Protein AF-A0A3N5K6T3-F1 (afdb_monomer_lite)

Sequence (151 aa):
MRISSRTRVLESIAVPVFCAHACTLGMRRTSTTRDGKANMAGKPKIEEKYERNGWPAIKRPDVKPPEGWSLELVVGVHRVRHQRLSPDGRHIAFIWDRDDLSDVYVMPAAGGWPQRISMDRSPAAFWDDEFPEWSPDCKHLAYTNEGHVYV

Foldseek 3Di:
DDDDDDDDDDDDDDDDDDDDDDDDDDDDDDDDDPPDDDPPPDDPPPQDPPDDPNDHDDDDPVDDDPQADAPVNLVVDPQWDQWDAQLVRQKIWIWHQDPQAGFIWMDTNRGHHIDTDDDPAGRDDPVRFDHWDADNVRPDIWGDGPRDIDD

Structure (mmCIF, N/CA/C/O backbone):
data_AF-A0A3N5K6T3-F1
#
_entry.id   AF-A0A3N5K6T3-F1
#
loop_
_atom_site.group_PDB
_atom_site.id
_atom_site.type_symbol
_atom_site.label_atom_id
_atom_site.label_alt_id
_atom_site.label_comp_id
_atom_site.label_asym_id
_atom_site.label_entity_id
_atom_site.label_seq_id
_atom_site.pdbx_PDB_ins_code
_atom_site.Cartn_x
_atom_site.Cartn_y
_atom_site.Cartn_z
_atom_site.occupancy
_atom_site.B_iso_or_equiv
_atom_site.auth_seq_id
_atom_site.auth_comp_id
_atom_site.auth_asym_id
_atom_site.auth_atom_id
_atom_site.pdbx_PDB_model_num
ATOM 1 N N . MET A 1 1 ? 61.854 21.340 -9.193 1.00 40.44 1 MET A N 1
ATOM 2 C CA . MET A 1 1 ? 62.079 20.482 -10.375 1.00 40.44 1 MET A CA 1
ATOM 3 C C . MET A 1 1 ? 60.778 20.451 -11.174 1.00 40.44 1 MET A C 1
ATOM 5 O O . MET A 1 1 ? 59.808 19.863 -10.724 1.00 40.44 1 MET A O 1
ATOM 9 N N . ARG A 1 2 ? 60.711 21.232 -12.261 1.00 35.66 2 ARG A N 1
ATOM 10 C CA . ARG A 1 2 ? 59.583 21.298 -13.209 1.00 35.66 2 ARG A CA 1
ATOM 11 C C . ARG A 1 2 ? 59.631 20.067 -14.104 1.00 35.66 2 ARG A C 1
ATOM 13 O O . ARG A 1 2 ? 60.674 19.894 -14.720 1.00 35.66 2 ARG A O 1
ATOM 20 N N . ILE A 1 3 ? 58.522 19.349 -14.296 1.00 34.28 3 ILE A N 1
ATOM 21 C CA . ILE A 1 3 ? 58.256 18.666 -15.572 1.00 34.28 3 ILE A CA 1
ATOM 22 C C . ILE A 1 3 ? 56.770 18.807 -15.918 1.00 34.28 3 ILE A C 1
ATOM 24 O O . ILE A 1 3 ? 55.885 18.273 -15.262 1.00 34.28 3 ILE A O 1
ATOM 28 N N . SER A 1 4 ? 56.552 19.596 -16.967 1.00 32.56 4 SER A N 1
ATOM 29 C CA . SER A 1 4 ? 55.344 19.728 -17.775 1.00 32.56 4 SER A CA 1
ATOM 30 C C . SER A 1 4 ? 55.212 18.505 -18.683 1.00 32.56 4 SER A C 1
ATOM 32 O O . SER A 1 4 ? 56.195 18.123 -19.312 1.00 32.56 4 SER A O 1
ATOM 34 N N . SER A 1 5 ? 54.007 17.968 -18.862 1.00 37.88 5 SER A N 1
ATOM 35 C CA . SER A 1 5 ? 53.687 17.161 -20.045 1.00 37.88 5 SER A CA 1
ATOM 36 C C . SER A 1 5 ? 52.265 17.459 -20.522 1.00 37.88 5 SER A C 1
ATOM 38 O O . SER A 1 5 ? 51.268 17.025 -19.959 1.00 37.88 5 SER A O 1
ATOM 40 N N . ARG A 1 6 ? 52.210 18.284 -21.573 1.00 37.62 6 ARG A N 1
ATOM 41 C CA . ARG A 1 6 ? 51.068 18.459 -22.471 1.00 37.62 6 ARG A CA 1
ATOM 42 C 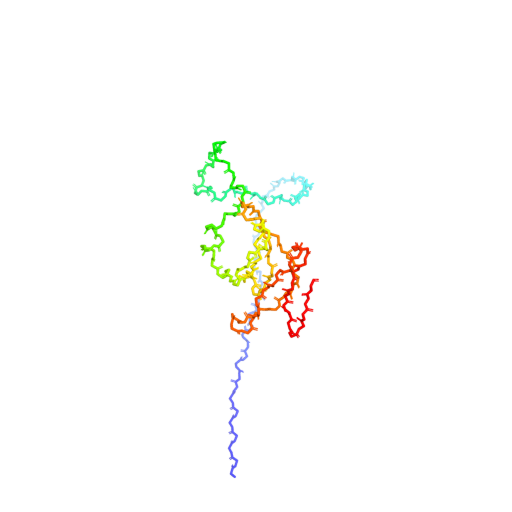C . ARG A 1 6 ? 51.014 17.245 -23.398 1.00 37.62 6 ARG A C 1
ATOM 44 O O . ARG A 1 6 ? 52.019 16.986 -24.054 1.00 37.62 6 ARG A O 1
ATOM 51 N N . THR A 1 7 ? 49.848 16.624 -23.567 1.00 37.00 7 THR A N 1
ATOM 52 C CA . THR A 1 7 ? 49.580 15.785 -24.746 1.00 37.00 7 THR A CA 1
ATOM 53 C C . THR A 1 7 ? 48.198 16.110 -25.303 1.00 37.00 7 THR A C 1
ATOM 55 O O . THR A 1 7 ? 47.214 16.193 -24.576 1.00 37.00 7 THR A O 1
ATOM 58 N N . ARG A 1 8 ? 48.203 16.401 -26.605 1.00 35.94 8 ARG A N 1
ATOM 59 C CA . ARG A 1 8 ? 47.142 16.970 -27.439 1.00 35.94 8 ARG A CA 1
ATOM 60 C C . ARG A 1 8 ? 45.947 16.026 -27.588 1.00 35.94 8 ARG A C 1
ATOM 62 O O . ARG A 1 8 ? 46.132 14.846 -27.863 1.00 35.94 8 ARG A O 1
ATOM 69 N N . VAL A 1 9 ? 44.742 16.586 -27.499 1.00 37.69 9 VAL A N 1
ATOM 70 C CA . VAL A 1 9 ? 43.505 15.971 -27.998 1.00 37.69 9 VAL A CA 1
ATOM 71 C C . VAL A 1 9 ? 43.434 16.223 -29.508 1.00 37.69 9 VAL A C 1
ATOM 73 O O . VAL A 1 9 ? 43.710 17.332 -29.962 1.00 37.69 9 VAL A O 1
ATOM 76 N N . LEU A 1 10 ? 43.154 15.164 -30.266 1.00 33.28 10 LEU A N 1
ATOM 77 C CA . LEU A 1 10 ? 43.079 15.139 -31.727 1.00 33.28 10 LEU A CA 1
ATOM 78 C C . LEU A 1 10 ? 41.870 15.938 -32.229 1.00 33.28 10 LEU A C 1
ATOM 80 O O . LEU A 1 10 ? 40.745 15.722 -31.780 1.00 33.28 10 LEU A O 1
ATOM 84 N N . GLU A 1 11 ? 42.123 16.850 -33.167 1.00 31.64 11 GLU A N 1
ATOM 85 C CA . GLU A 1 11 ? 41.106 17.628 -33.866 1.00 31.64 11 GLU A CA 1
ATOM 86 C C . GLU A 1 11 ? 40.412 16.819 -34.968 1.00 31.64 11 GLU A C 1
ATOM 88 O O . GLU A 1 11 ? 41.003 16.005 -35.678 1.00 31.64 11 GLU A O 1
ATOM 93 N N . SER A 1 12 ? 39.121 17.117 -35.061 1.00 32.56 12 SER A N 1
ATOM 94 C CA . SER A 1 12 ? 38.105 16.733 -36.033 1.00 32.56 12 SER A CA 1
ATOM 95 C C . SER A 1 12 ? 38.576 16.741 -37.496 1.00 32.56 12 SER A C 1
ATOM 97 O O . SER A 1 12 ? 39.070 17.751 -37.996 1.00 32.56 12 SER A O 1
ATOM 99 N N . ILE A 1 13 ? 38.348 15.638 -38.215 1.00 35.47 13 ILE A N 1
ATOM 100 C CA . ILE A 1 13 ? 38.497 15.576 -39.675 1.00 35.47 13 ILE A CA 1
ATOM 101 C C . ILE A 1 13 ? 37.187 16.053 -40.307 1.00 35.47 13 ILE A C 1
ATOM 103 O O . ILE A 1 13 ? 36.162 15.375 -40.249 1.00 35.47 13 ILE A O 1
ATOM 107 N N . ALA A 1 14 ? 37.240 17.233 -40.920 1.00 32.78 14 ALA A N 1
ATOM 108 C CA . ALA A 1 14 ? 36.203 17.761 -41.793 1.00 32.78 14 ALA A CA 1
ATOM 109 C C . ALA A 1 14 ? 36.253 17.068 -43.168 1.00 32.78 14 ALA A C 1
ATOM 111 O O . ALA A 1 14 ? 37.310 16.978 -43.790 1.00 32.78 14 ALA A O 1
ATOM 112 N N . VAL A 1 15 ? 35.097 16.613 -43.656 1.00 32.06 15 VAL A N 1
ATOM 113 C CA . VAL A 1 15 ? 34.897 16.127 -45.030 1.00 32.06 15 VAL A CA 1
ATOM 114 C C . VAL A 1 15 ? 34.279 17.262 -45.852 1.00 32.06 15 VAL A C 1
ATOM 116 O O . VAL A 1 15 ? 33.191 17.719 -45.495 1.00 32.06 15 VAL A O 1
ATOM 119 N N . PRO A 1 16 ? 34.908 17.733 -46.943 1.00 37.12 16 PRO A N 1
ATOM 120 C CA . PRO A 1 16 ? 34.261 18.665 -47.854 1.00 37.12 16 PRO A CA 1
ATOM 121 C C . PRO A 1 16 ? 33.385 17.933 -48.884 1.00 37.12 16 PRO A C 1
ATOM 123 O O . PRO A 1 16 ? 33.801 16.981 -49.542 1.00 37.12 16 PRO A O 1
ATOM 126 N N . VAL A 1 17 ? 32.156 18.430 -49.013 1.00 33.38 17 VAL A N 1
ATOM 127 C CA . VAL A 1 17 ? 31.192 18.186 -50.099 1.00 33.38 17 VAL A CA 1
ATOM 128 C C . VAL A 1 17 ? 31.436 19.205 -51.231 1.00 33.38 17 VAL A C 1
ATOM 130 O O . VAL A 1 17 ? 32.017 20.252 -50.955 1.00 33.38 17 VAL A O 1
ATOM 133 N N . PHE A 1 18 ? 30.914 18.908 -52.440 1.00 28.67 18 PHE A N 1
ATOM 134 C CA . PHE A 1 18 ? 30.756 19.714 -53.685 1.00 28.67 18 PHE A CA 1
ATOM 135 C C . PHE A 1 18 ? 31.732 19.338 -54.828 1.00 28.67 18 PHE A C 1
ATOM 137 O O . PHE A 1 18 ? 32.906 19.131 -54.575 1.00 28.67 18 PHE A O 1
ATOM 144 N N . CYS A 1 19 ? 31.373 19.246 -56.121 1.00 27.61 19 CYS A N 1
ATOM 145 C CA . CYS A 1 19 ? 30.115 19.415 -56.863 1.00 27.61 19 CYS A CA 1
ATOM 146 C C . CYS A 1 19 ? 30.237 18.800 -58.286 1.00 27.61 19 CYS A C 1
ATOM 148 O O . CYS A 1 19 ? 31.325 18.778 -58.850 1.00 27.61 19 CYS A O 1
ATOM 150 N N . ALA A 1 20 ? 29.087 18.424 -58.859 1.00 31.86 20 ALA A N 1
ATOM 151 C CA . ALA A 1 20 ? 28.666 18.479 -60.272 1.00 31.86 20 ALA A CA 1
ATOM 152 C C . ALA A 1 20 ? 29.518 17.876 -61.416 1.00 31.86 20 ALA A C 1
ATOM 154 O O . ALA A 1 20 ? 30.548 18.414 -61.812 1.00 31.86 20 ALA A O 1
ATOM 155 N N . HIS A 1 21 ? 28.912 16.917 -62.127 1.00 33.25 21 HIS A N 1
ATOM 156 C CA . HIS A 1 21 ? 28.841 16.944 -63.593 1.00 33.25 21 HIS A CA 1
ATOM 157 C C . HIS A 1 21 ? 27.425 16.569 -64.044 1.00 33.25 21 HIS A C 1
ATOM 159 O O . HIS A 1 21 ? 26.918 15.489 -63.747 1.00 33.25 21 HIS A O 1
ATOM 165 N N . ALA A 1 22 ? 26.781 17.510 -64.730 1.00 32.25 22 ALA A N 1
ATOM 166 C CA . ALA A 1 22 ? 25.497 17.338 -65.380 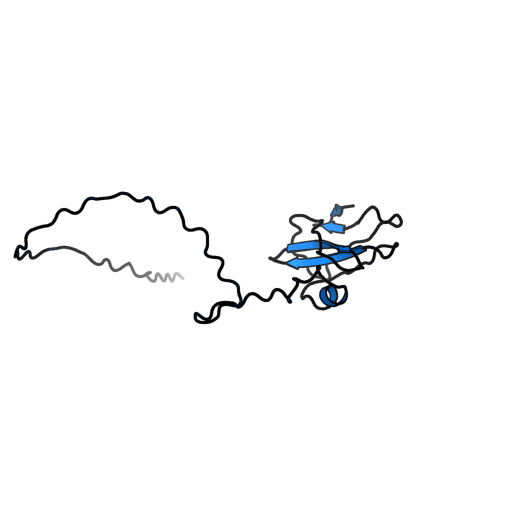1.00 32.25 22 ALA A CA 1
ATOM 167 C C . ALA A 1 22 ? 25.687 16.593 -66.707 1.00 32.25 22 ALA A C 1
ATOM 169 O O . ALA A 1 22 ? 26.551 16.960 -67.499 1.00 32.25 22 ALA A O 1
ATOM 170 N N . CYS A 1 23 ? 24.840 15.604 -66.986 1.00 27.41 23 CYS A N 1
ATOM 171 C CA . CYS A 1 23 ? 24.566 15.200 -68.359 1.00 27.41 23 CYS A CA 1
ATOM 172 C C . CYS A 1 23 ? 23.068 14.928 -68.504 1.00 27.41 23 CYS A C 1
ATOM 174 O O . CYS A 1 23 ? 22.493 14.028 -67.897 1.00 27.41 23 CYS A O 1
ATOM 176 N N . THR A 1 24 ? 22.442 15.820 -69.256 1.00 35.47 24 THR A N 1
ATOM 177 C CA . THR A 1 24 ? 21.033 15.887 -69.620 1.00 35.47 24 THR A CA 1
ATOM 178 C C . THR A 1 24 ? 20.641 14.756 -70.564 1.00 35.47 24 THR A C 1
ATOM 180 O O . THR A 1 24 ? 21.199 14.660 -71.654 1.00 35.47 24 THR A O 1
ATOM 183 N N . LEU A 1 25 ? 19.586 14.006 -70.238 1.00 35.25 25 LEU A N 1
ATOM 184 C CA . LEU A 1 25 ? 18.722 13.435 -71.269 1.00 35.25 25 LEU A CA 1
ATOM 185 C C . LEU A 1 25 ? 17.276 13.390 -70.774 1.00 35.25 25 LEU A C 1
ATOM 187 O O . LEU A 1 25 ? 16.955 12.790 -69.752 1.00 35.25 25 LEU A O 1
ATOM 191 N N . GLY A 1 26 ? 16.425 14.136 -71.473 1.00 35.47 26 GLY A N 1
ATOM 192 C CA . GLY A 1 26 ? 15.047 14.377 -71.088 1.00 35.47 26 GLY A CA 1
ATOM 193 C C . GLY A 1 26 ? 14.128 13.186 -71.325 1.00 35.47 26 GLY A C 1
ATOM 194 O O . GLY A 1 26 ? 14.213 12.510 -72.344 1.00 35.47 26 GLY A O 1
ATOM 195 N N . MET A 1 27 ? 13.147 13.044 -70.438 1.00 33.91 27 MET A N 1
ATOM 196 C CA . MET A 1 27 ? 11.846 12.479 -70.771 1.00 33.91 27 MET A CA 1
ATOM 197 C C . MET A 1 27 ? 10.749 13.344 -70.150 1.00 33.91 27 MET A C 1
ATOM 199 O O . MET A 1 27 ? 10.820 13.783 -69.005 1.00 33.91 27 MET A O 1
ATOM 203 N N . ARG A 1 28 ? 9.773 13.675 -70.993 1.00 33.34 28 ARG A N 1
ATOM 204 C CA . ARG A 1 28 ? 8.651 14.577 -70.738 1.00 33.34 28 ARG A CA 1
ATOM 205 C C . ARG A 1 28 ? 7.504 13.858 -70.019 1.00 33.34 28 ARG A C 1
ATOM 207 O O . ARG A 1 28 ? 7.161 12.757 -70.425 1.00 33.34 28 ARG A O 1
ATOM 214 N N . ARG A 1 29 ? 6.807 14.646 -69.179 1.00 34.91 29 ARG A N 1
ATOM 215 C CA . ARG A 1 29 ? 5.398 14.536 -68.716 1.00 34.91 29 ARG A CA 1
ATOM 216 C C . ARG A 1 29 ? 5.158 13.378 -67.733 1.00 34.91 29 ARG A C 1
ATOM 218 O O . ARG A 1 29 ? 5.620 12.278 -67.948 1.00 34.91 29 ARG A O 1
ATOM 225 N N . THR A 1 30 ? 4.472 13.574 -66.613 1.00 34.31 30 THR A N 1
ATOM 226 C CA . THR A 1 30 ? 3.142 14.182 -66.477 1.00 34.31 30 THR A CA 1
ATOM 227 C C . THR A 1 30 ? 2.986 14.918 -65.146 1.00 34.31 30 THR A C 1
ATOM 229 O O . THR A 1 30 ? 3.426 14.447 -64.103 1.00 34.31 30 THR A O 1
ATOM 232 N N . SER A 1 31 ? 2.321 16.071 -65.187 1.00 41.34 31 SER A N 1
ATOM 233 C CA . SER A 1 31 ? 1.769 16.739 -64.011 1.00 41.34 31 SER A CA 1
ATOM 234 C C . SER A 1 31 ? 0.716 15.842 -63.365 1.00 41.34 31 SER A C 1
ATOM 236 O O . SER A 1 31 ? -0.320 15.584 -63.981 1.00 41.34 31 SER A O 1
ATOM 238 N N . THR A 1 32 ? 0.950 15.419 -62.130 1.00 36.94 32 THR A N 1
ATOM 239 C CA . THR A 1 32 ? -0.103 14.875 -61.274 1.00 36.94 32 THR A CA 1
ATOM 240 C C . THR A 1 32 ? -0.164 15.727 -60.019 1.00 36.94 32 THR A C 1
ATOM 242 O O . THR A 1 32 ? 0.826 15.937 -59.320 1.00 36.94 32 THR A O 1
ATOM 245 N N . THR A 1 33 ? -1.342 16.301 -59.843 1.00 33.31 33 THR A N 1
ATOM 246 C CA . THR A 1 33 ? -1.808 17.216 -58.813 1.00 33.31 33 THR A CA 1
ATOM 247 C C . THR A 1 33 ? -1.291 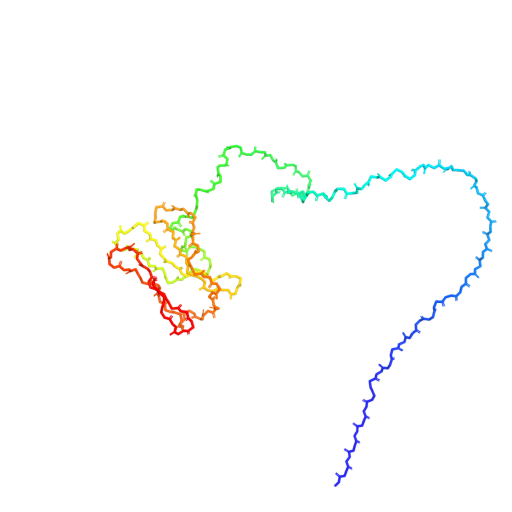16.864 -57.419 1.00 33.31 33 THR A C 1
ATOM 249 O O . THR A 1 33 ? -1.369 15.722 -56.969 1.00 33.31 33 THR A O 1
ATOM 252 N N . ARG A 1 34 ? -0.769 17.877 -56.721 1.00 39.97 34 ARG A N 1
ATOM 253 C CA . ARG A 1 34 ? -0.420 17.828 -55.300 1.00 39.97 34 ARG A CA 1
ATOM 254 C C . ARG A 1 34 ? -1.719 17.860 -54.493 1.00 39.97 34 ARG A C 1
ATOM 256 O O . ARG A 1 34 ? -2.091 18.904 -53.970 1.00 39.97 34 ARG A O 1
ATOM 263 N N . ASP A 1 35 ? -2.416 16.731 -54.420 1.00 33.91 35 ASP A N 1
ATOM 264 C CA . ASP A 1 35 ? -3.547 16.579 -53.509 1.00 33.91 35 ASP A CA 1
ATOM 265 C C . ASP A 1 35 ? -3.003 16.423 -52.090 1.00 33.91 35 ASP A C 1
ATOM 267 O O . ASP A 1 35 ? -2.551 15.360 -51.660 1.00 33.91 35 ASP A O 1
ATOM 271 N N . GLY A 1 36 ? -3.006 17.542 -51.368 1.00 43.28 36 GLY A N 1
ATOM 272 C CA . GLY A 1 36 ? -2.781 17.576 -49.936 1.00 43.28 36 GLY A CA 1
ATOM 273 C C . GLY A 1 36 ? -3.842 16.746 -49.225 1.00 43.28 36 GLY A C 1
ATOM 274 O O . GLY A 1 36 ? -4.945 17.216 -48.968 1.00 43.28 36 GLY A O 1
ATOM 275 N N . LYS A 1 37 ? -3.489 15.518 -48.850 1.00 37.66 37 LYS A N 1
ATOM 276 C CA . LYS A 1 37 ? -4.108 14.848 -47.711 1.00 37.66 37 LYS A CA 1
ATOM 277 C C . LYS A 1 37 ? -3.140 14.958 -46.551 1.00 37.66 37 LYS A C 1
ATOM 279 O O . LYS A 1 37 ? -2.109 14.293 -46.513 1.00 37.66 37 LYS A O 1
ATOM 284 N N . ALA A 1 38 ? -3.468 15.868 -45.640 1.00 37.97 38 ALA A N 1
ATOM 285 C CA . ALA A 1 38 ? -2.878 15.926 -44.319 1.00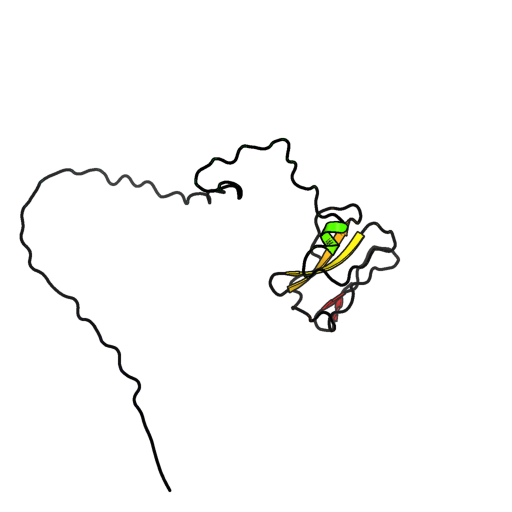 37.97 38 ALA A CA 1
ATOM 286 C C . ALA A 1 38 ? -2.894 14.512 -43.723 1.00 37.97 38 ALA A C 1
ATOM 288 O O . ALA A 1 38 ? -3.954 13.888 -43.627 1.00 37.97 38 ALA A O 1
ATOM 289 N N . ASN A 1 39 ? -1.715 14.003 -43.366 1.00 38.69 39 ASN A N 1
ATOM 290 C CA . ASN A 1 39 ? -1.584 12.799 -42.561 1.00 38.69 39 ASN A CA 1
ATOM 291 C C . ASN A 1 39 ? -2.245 13.091 -41.212 1.00 38.69 39 ASN A C 1
ATOM 293 O O . ASN A 1 39 ? -1.631 13.670 -40.320 1.00 38.69 39 ASN A O 1
ATOM 297 N N . MET A 1 40 ? -3.524 12.734 -41.090 1.00 45.34 40 MET A N 1
ATOM 298 C CA . MET A 1 40 ? -4.187 12.595 -39.803 1.00 45.34 40 MET A CA 1
ATOM 299 C C . MET A 1 40 ? -3.362 11.580 -39.028 1.00 45.34 40 MET A C 1
ATOM 301 O O . MET A 1 40 ? -3.292 10.416 -39.424 1.00 45.34 40 MET A O 1
ATOM 305 N N . ALA A 1 41 ? -2.675 12.071 -37.995 1.00 48.12 41 ALA A N 1
ATOM 306 C CA . ALA A 1 41 ? -1.867 11.290 -37.080 1.00 48.12 41 ALA A CA 1
ATOM 307 C C . ALA A 1 41 ? -2.604 9.987 -36.760 1.00 48.12 41 ALA A C 1
ATOM 309 O O . ALA A 1 41 ? -3.688 9.995 -36.168 1.00 48.12 41 ALA A O 1
ATOM 310 N N . GLY A 1 42 ? -2.051 8.881 -37.263 1.00 49.12 42 GLY A N 1
ATOM 311 C CA . GLY A 1 42 ? -2.609 7.560 -37.063 1.00 49.12 42 GLY A CA 1
ATOM 312 C C . GLY A 1 42 ? -2.743 7.338 -35.570 1.00 49.12 42 GLY A C 1
ATOM 313 O O . GLY A 1 42 ? -1.761 7.452 -34.836 1.00 49.12 42 GLY A O 1
ATOM 314 N N . LYS A 1 43 ? -3.965 7.046 -35.115 1.00 42.94 43 LYS A N 1
ATOM 315 C CA . LYS A 1 43 ? -4.159 6.469 -33.785 1.00 42.94 43 LYS A CA 1
ATOM 316 C C . LYS A 1 43 ? -3.141 5.334 -33.644 1.00 42.94 43 LYS A C 1
ATOM 318 O O . LYS A 1 43 ? -3.015 4.566 -34.605 1.00 42.94 43 LYS A O 1
ATOM 323 N N . PRO A 1 44 ? -2.413 5.228 -32.518 1.00 54.66 44 PRO A N 1
ATOM 324 C CA . PRO A 1 44 ? -1.516 4.103 -32.320 1.00 54.66 44 PRO A CA 1
ATOM 325 C C . PRO A 1 44 ? -2.330 2.836 -32.566 1.00 54.66 44 PRO A C 1
ATOM 327 O O . PRO A 1 44 ? -3.386 2.639 -31.961 1.00 54.66 44 PRO A O 1
ATOM 330 N N . LYS A 1 45 ? -1.902 2.040 -33.547 1.00 58.06 45 LYS A N 1
ATOM 331 C CA . LYS A 1 45 ? -2.527 0.757 -33.830 1.00 58.06 45 LYS A CA 1
ATOM 332 C C . LYS A 1 45 ? -2.250 -0.097 -32.600 1.00 58.06 45 LYS A C 1
ATOM 334 O O . LYS A 1 45 ? -1.111 -0.490 -32.370 1.00 58.06 45 LYS A O 1
ATOM 339 N N . ILE A 1 46 ? -3.265 -0.282 -31.762 1.00 57.91 46 ILE A N 1
ATOM 340 C CA . ILE A 1 46 ? -3.186 -1.187 -30.621 1.00 57.91 46 ILE A CA 1
ATOM 341 C C . ILE A 1 46 ? -3.210 -2.590 -31.224 1.00 57.91 46 ILE A C 1
ATOM 343 O O . ILE A 1 46 ? -4.274 -3.148 -31.475 1.00 57.91 46 ILE A O 1
ATOM 347 N N . GLU A 1 47 ? -2.033 -3.106 -31.565 1.00 58.50 47 GLU A N 1
ATOM 348 C CA . GLU A 1 47 ? -1.852 -4.522 -31.861 1.00 58.50 47 GLU A CA 1
ATOM 349 C C . GLU A 1 47 ? -1.989 -5.241 -30.519 1.00 58.50 47 GLU A C 1
ATOM 351 O O . GLU A 1 47 ? -1.261 -4.947 -29.565 1.00 58.50 47 GLU A O 1
ATOM 356 N N . GLU A 1 48 ? -3.005 -6.095 -30.381 1.00 58.75 48 GLU A N 1
ATOM 357 C CA . GLU A 1 48 ? -3.170 -6.858 -29.149 1.00 58.75 48 GLU A CA 1
ATOM 358 C C . GLU A 1 48 ? -1.885 -7.657 -28.895 1.00 58.75 48 GLU A C 1
ATOM 360 O O . GLU A 1 48 ? -1.336 -8.272 -29.806 1.00 58.75 48 GLU A O 1
ATOM 365 N N . LYS A 1 49 ? -1.411 -7.671 -27.640 1.00 60.72 49 LYS A N 1
ATOM 366 C CA . LYS A 1 49 ? -0.157 -8.317 -27.186 1.00 60.72 49 LYS A CA 1
ATOM 367 C C . LYS A 1 49 ? 0.037 -9.764 -27.685 1.00 60.72 49 LYS A C 1
ATOM 369 O O . LYS A 1 49 ? 1.148 -10.292 -27.633 1.00 60.72 49 LYS A O 1
ATOM 374 N N . TYR A 1 50 ? -1.037 -10.415 -28.123 1.00 59.00 50 TYR A N 1
ATOM 375 C CA . TYR A 1 50 ? -1.073 -11.799 -28.579 1.00 59.00 50 TYR A CA 1
ATOM 376 C C . TYR A 1 50 ? -0.881 -11.980 -30.097 1.00 59.00 50 TYR A C 1
ATOM 378 O O . TYR A 1 50 ? -0.752 -13.120 -30.540 1.00 59.00 50 TYR A O 1
ATOM 386 N N . GLU A 1 51 ? -0.807 -10.908 -30.893 1.00 63.53 51 GLU A N 1
ATOM 387 C CA . GLU A 1 51 ? -0.469 -10.990 -32.320 1.00 63.53 51 GLU A CA 1
ATOM 388 C C . GLU A 1 51 ? 1.042 -11.195 -32.486 1.00 63.53 51 GLU A C 1
ATOM 390 O O . GLU A 1 51 ? 1.845 -10.265 -32.447 1.00 63.53 51 GLU A O 1
ATOM 395 N N . ARG A 1 52 ? 1.459 -12.453 -32.649 1.00 55.88 52 ARG A N 1
ATOM 396 C CA . ARG A 1 52 ? 2.848 -12.809 -32.959 1.00 55.88 52 ARG A CA 1
ATOM 397 C C . ARG A 1 52 ? 2.943 -13.211 -34.427 1.00 55.88 52 ARG A C 1
ATOM 399 O O . ARG A 1 52 ? 2.325 -14.185 -34.845 1.00 55.88 52 ARG A O 1
ATOM 406 N N . ASN A 1 53 ? 3.776 -12.503 -35.190 1.00 62.28 53 ASN A N 1
ATOM 407 C CA . ASN A 1 53 ? 4.162 -12.855 -36.563 1.00 62.28 53 ASN A CA 1
ATOM 408 C C . ASN A 1 53 ? 3.003 -12.874 -37.586 1.00 62.28 53 ASN A C 1
ATOM 410 O O . ASN A 1 53 ? 2.941 -13.770 -38.424 1.00 62.28 53 ASN A O 1
ATOM 414 N N . GLY A 1 54 ? 2.087 -11.900 -37.533 1.00 66.81 54 GLY A N 1
ATOM 415 C CA . GLY A 1 54 ? 1.036 -11.735 -38.551 1.00 66.81 54 GLY A CA 1
ATOM 416 C C . GLY A 1 54 ? -0.146 -12.704 -38.439 1.00 66.81 54 GLY A C 1
ATOM 417 O O . GLY A 1 54 ? -1.023 -12.693 -39.301 1.00 66.81 54 GLY A O 1
ATOM 418 N N . TRP A 1 55 ? -0.198 -13.512 -37.378 1.00 65.88 55 TRP A N 1
ATOM 419 C CA . TRP A 1 55 ? -1.389 -14.277 -37.023 1.00 65.88 55 TRP A CA 1
ATOM 420 C C . TRP A 1 55 ? -2.378 -13.371 -36.279 1.00 65.88 55 TRP A C 1
ATOM 422 O O . TRP A 1 55 ? -1.991 -12.797 -35.256 1.00 65.88 55 TRP A O 1
ATOM 432 N N . PRO A 1 56 ? -3.628 -13.232 -36.763 1.00 63.75 56 PRO A N 1
ATOM 433 C CA . PRO A 1 56 ? -4.617 -12.389 -36.105 1.00 63.75 56 PRO A CA 1
ATOM 434 C C . PRO A 1 56 ? -4.977 -12.977 -34.741 1.00 63.75 56 PRO A C 1
ATOM 436 O O . PRO A 1 56 ? -5.197 -14.187 -34.614 1.00 63.75 56 PRO A O 1
ATOM 439 N N . ALA A 1 57 ? -5.067 -12.122 -33.723 1.00 70.19 57 ALA A N 1
ATOM 440 C CA . ALA A 1 57 ? -5.553 -12.543 -32.418 1.00 70.19 57 ALA A CA 1
ATOM 441 C C . ALA A 1 57 ? -7.022 -12.980 -32.552 1.00 70.19 57 ALA A C 1
ATOM 443 O O . ALA A 1 57 ? -7.906 -12.199 -32.909 1.00 70.19 57 ALA A O 1
ATOM 444 N N . ILE A 1 58 ? -7.296 -14.260 -32.293 1.00 75.44 58 ILE A N 1
ATOM 445 C CA . ILE A 1 58 ? -8.670 -14.764 -32.252 1.00 75.44 58 ILE A CA 1
ATOM 446 C C . ILE A 1 58 ? -9.326 -14.173 -31.004 1.00 75.44 58 ILE A C 1
ATOM 448 O O . ILE A 1 58 ? -8.842 -14.395 -29.892 1.00 75.44 58 ILE A O 1
ATOM 452 N N . LYS A 1 59 ? -10.442 -13.450 -31.172 1.00 70.06 59 LYS A N 1
ATOM 453 C CA . LYS A 1 59 ? -11.225 -12.960 -30.031 1.00 70.06 59 LYS A CA 1
ATOM 454 C C . LYS A 1 59 ? -11.642 -14.145 -29.161 1.00 70.06 59 LYS A C 1
ATOM 456 O O . LYS A 1 59 ? -12.315 -15.055 -29.638 1.00 70.06 59 LYS A O 1
ATOM 461 N N . ARG A 1 60 ? -11.252 -14.103 -27.888 1.00 75.88 60 ARG A N 1
ATOM 462 C CA . ARG A 1 60 ? -11.578 -15.093 -26.853 1.00 75.88 60 ARG A CA 1
ATOM 463 C C . ARG A 1 60 ? -12.655 -14.519 -25.923 1.00 75.88 60 ARG A C 1
ATOM 465 O O . ARG A 1 60 ? -12.305 -13.947 -24.894 1.00 75.88 60 ARG A O 1
ATOM 472 N N . PRO A 1 61 ? -13.953 -14.583 -26.286 1.00 79.12 61 PRO A N 1
ATOM 473 C CA . PRO A 1 61 ? -15.035 -14.045 -25.452 1.00 79.12 61 PRO A CA 1
ATOM 474 C C . PRO A 1 61 ? -15.210 -14.810 -24.129 1.00 79.12 61 PRO A C 1
ATOM 476 O O . PRO A 1 61 ? -15.847 -14.310 -23.208 1.00 79.12 61 PRO A O 1
ATOM 479 N N . ASP A 1 62 ? -14.644 -16.014 -24.037 1.00 82.81 62 ASP A N 1
ATOM 480 C CA . ASP A 1 62 ? -14.541 -16.848 -22.840 1.00 82.81 62 ASP A CA 1
ATOM 481 C C . ASP A 1 62 ? -13.574 -16.276 -21.794 1.00 82.81 62 ASP A C 1
ATOM 483 O O . ASP A 1 62 ? -13.784 -16.445 -20.591 1.00 82.81 62 ASP A O 1
ATOM 487 N N . VAL A 1 63 ? -12.524 -15.579 -22.236 1.00 78.19 63 VAL A N 1
ATOM 488 C CA . VAL A 1 63 ? -11.516 -15.014 -21.341 1.00 78.19 63 VAL A CA 1
ATOM 489 C C . VAL A 1 63 ? -12.025 -13.677 -20.825 1.00 78.19 63 VAL A C 1
ATOM 491 O O . VAL A 1 63 ? -11.899 -12.638 -21.473 1.00 78.19 63 VAL A O 1
ATOM 494 N N . LYS A 1 64 ? -12.590 -13.697 -19.620 1.00 73.50 64 LYS A N 1
ATOM 495 C CA . LYS A 1 64 ? -12.837 -12.469 -18.868 1.00 73.50 64 LYS A CA 1
ATOM 496 C C . LYS A 1 64 ? -11.495 -11.938 -18.350 1.00 73.50 64 LYS A C 1
ATOM 498 O O . LYS A 1 64 ? -10.699 -12.735 -17.843 1.00 73.50 64 LYS A O 1
ATOM 503 N N . PRO A 1 65 ? -11.210 -10.628 -18.472 1.00 68.12 65 PRO A N 1
ATOM 504 C CA . PRO A 1 65 ? -10.069 -10.051 -17.779 1.00 68.12 65 PRO A CA 1
ATOM 505 C C . PRO A 1 65 ? -10.215 -10.321 -16.273 1.00 68.12 65 PRO A C 1
ATOM 507 O O . PRO A 1 65 ? -11.345 -10.388 -15.779 1.00 68.12 65 PRO A O 1
ATOM 510 N N . PRO A 1 66 ? -9.104 -10.507 -15.545 1.00 73.25 66 PRO A N 1
ATOM 511 C CA . PRO A 1 66 ? -9.170 -10.754 -14.112 1.00 73.25 66 PRO A CA 1
ATOM 512 C C . PRO A 1 66 ? -9.898 -9.599 -13.417 1.00 73.25 66 PRO A C 1
ATOM 514 O O . PRO A 1 66 ? -9.687 -8.432 -13.751 1.00 73.25 66 PRO A O 1
ATOM 517 N N . GLU A 1 67 ? -10.742 -9.927 -12.438 1.00 80.56 67 GLU A N 1
ATOM 518 C CA . GLU A 1 67 ? -11.541 -8.944 -11.685 1.00 80.56 67 GLU A CA 1
ATOM 519 C C . GLU A 1 67 ? -10.675 -8.012 -10.815 1.00 80.56 67 GLU A C 1
ATOM 521 O O . GLU A 1 67 ? -11.147 -6.999 -10.301 1.00 80.56 67 GLU A O 1
ATOM 526 N N . GLY A 1 68 ? -9.384 -8.317 -10.698 1.00 86.31 68 GLY A N 1
ATOM 527 C CA . GLY A 1 68 ? -8.387 -7.515 -10.016 1.00 86.31 68 GLY A CA 1
ATOM 528 C C . GLY A 1 68 ? -7.255 -8.390 -9.507 1.00 86.31 68 GLY A C 1
ATOM 529 O O . GLY A 1 68 ? -7.014 -9.492 -10.004 1.00 86.31 68 GLY A O 1
ATOM 530 N N . TRP A 1 69 ? -6.553 -7.884 -8.503 1.00 89.31 69 TRP A N 1
ATOM 531 C CA . TRP A 1 69 ? -5.548 -8.638 -7.775 1.00 89.31 69 TRP A CA 1
ATOM 532 C C . TRP A 1 69 ? -6.230 -9.479 -6.701 1.00 89.31 69 TRP A C 1
ATOM 534 O O . TRP A 1 69 ? -7.140 -9.006 -6.022 1.00 89.31 69 TRP A O 1
ATOM 544 N N . SER A 1 70 ? -5.787 -10.723 -6.542 1.00 90.19 70 SER A N 1
ATOM 545 C CA . SER A 1 70 ? -6.126 -11.550 -5.384 1.00 90.19 70 SER A CA 1
ATOM 546 C C . SER A 1 70 ? -5.088 -11.355 -4.278 1.00 90.19 70 SER A C 1
ATOM 548 O O . SER A 1 70 ? -3.971 -10.904 -4.532 1.00 90.19 70 SER A O 1
ATOM 550 N N . LEU A 1 71 ? -5.432 -11.753 -3.053 1.00 88.25 71 LEU A N 1
ATOM 551 C CA . LEU A 1 71 ? -4.494 -11.822 -1.925 1.00 88.25 71 LEU A CA 1
ATOM 552 C C . LEU A 1 71 ? -3.236 -12.642 -2.264 1.00 88.25 71 LEU A C 1
ATOM 554 O O . LEU A 1 71 ? -2.123 -12.248 -1.926 1.00 88.25 71 LEU A O 1
ATOM 558 N N . GLU A 1 72 ? -3.408 -13.746 -2.995 1.00 88.50 72 GLU A N 1
ATOM 559 C CA . GLU A 1 72 ? -2.305 -14.581 -3.488 1.00 88.50 72 GLU A CA 1
ATOM 560 C C . GLU A 1 72 ? -1.403 -13.830 -4.474 1.00 88.50 72 GLU A C 1
ATOM 562 O O . GLU A 1 72 ? -0.182 -13.978 -4.459 1.00 88.50 72 GLU A O 1
ATOM 567 N N . LEU A 1 73 ? -1.988 -12.986 -5.324 1.00 89.19 73 LEU A N 1
ATOM 568 C CA . LEU A 1 73 ? -1.218 -12.193 -6.268 1.00 89.19 73 LEU A CA 1
ATOM 569 C C . LEU A 1 73 ? -0.404 -11.117 -5.541 1.00 89.19 73 LEU A C 1
ATOM 571 O O . LEU A 1 73 ? 0.759 -10.930 -5.873 1.00 89.19 73 LEU A O 1
ATOM 575 N N . VAL A 1 74 ? -0.953 -10.476 -4.504 1.00 89.50 74 VAL A N 1
ATOM 576 C CA . VAL A 1 74 ? -0.227 -9.474 -3.695 1.00 89.50 74 VAL A CA 1
ATOM 577 C C . VAL A 1 74 ? 1.059 -10.047 -3.102 1.00 89.50 74 VAL A C 1
ATOM 579 O O . VAL A 1 74 ? 2.083 -9.369 -3.106 1.00 89.50 74 VAL A O 1
ATOM 582 N N . VAL A 1 75 ? 1.028 -11.293 -2.621 1.00 86.88 75 VAL A N 1
ATOM 583 C CA . VAL A 1 75 ? 2.220 -11.952 -2.057 1.00 86.88 75 VAL A CA 1
ATOM 584 C C . VAL A 1 75 ? 3.179 -12.480 -3.129 1.00 86.88 75 VAL A C 1
ATOM 586 O O . VAL A 1 75 ? 4.360 -12.664 -2.849 1.00 86.88 75 VAL A O 1
ATOM 589 N N . GLY A 1 76 ? 2.691 -12.717 -4.350 1.00 88.62 76 GLY A N 1
ATOM 590 C CA . GLY A 1 76 ? 3.498 -13.167 -5.488 1.00 88.62 76 GLY A CA 1
ATOM 591 C C . GLY A 1 76 ? 4.112 -12.036 -6.319 1.00 88.62 76 GLY A C 1
ATOM 592 O O . GLY A 1 76 ? 5.044 -12.277 -7.090 1.00 88.62 76 GLY A O 1
ATOM 593 N N . VAL A 1 77 ? 3.609 -10.804 -6.194 1.00 89.56 77 VAL A N 1
ATOM 594 C CA . VAL A 1 77 ? 4.137 -9.646 -6.922 1.00 89.56 77 VAL A CA 1
ATOM 595 C C . VAL A 1 77 ? 5.464 -9.203 -6.316 1.00 89.56 77 VAL A C 1
ATOM 597 O O . VAL A 1 77 ? 5.608 -8.982 -5.115 1.00 89.56 77 VAL A O 1
ATOM 600 N N . HIS A 1 78 ? 6.454 -9.031 -7.189 1.00 87.50 78 HIS A N 1
ATOM 601 C CA . HIS A 1 78 ? 7.784 -8.592 -6.796 1.00 87.50 78 HIS A CA 1
ATOM 602 C C . HIS A 1 78 ? 7.757 -7.160 -6.232 1.00 87.50 78 HIS A C 1
ATOM 604 O O . HIS A 1 78 ? 7.079 -6.283 -6.768 1.00 87.50 78 HIS A O 1
ATOM 610 N N . ARG A 1 79 ? 8.551 -6.918 -5.179 1.00 89.56 79 ARG A N 1
ATOM 611 C CA . ARG A 1 79 ? 8.685 -5.626 -4.471 1.00 89.56 79 ARG A CA 1
ATOM 612 C C . ARG A 1 79 ? 7.398 -5.076 -3.841 1.00 89.56 79 ARG A C 1
ATOM 614 O O . ARG A 1 79 ? 7.278 -3.868 -3.645 1.00 89.56 79 ARG A O 1
ATOM 621 N N . VAL A 1 80 ? 6.456 -5.950 -3.498 1.00 91.88 80 VAL A N 1
ATOM 622 C CA . VAL A 1 80 ? 5.409 -5.633 -2.521 1.00 91.88 80 VAL A CA 1
ATOM 623 C C . VAL A 1 80 ? 5.919 -5.999 -1.132 1.00 91.88 80 VAL A C 1
ATOM 625 O O . VAL A 1 80 ? 6.431 -7.098 -0.918 1.00 91.88 80 VAL A O 1
ATOM 628 N N . ARG A 1 81 ? 5.791 -5.079 -0.178 1.00 90.88 81 ARG A N 1
ATOM 629 C CA . ARG A 1 81 ? 6.290 -5.251 1.190 1.00 90.88 81 ARG A CA 1
ATOM 630 C C . ARG A 1 81 ? 5.383 -4.580 2.213 1.00 90.88 81 ARG A C 1
ATOM 632 O O . ARG A 1 81 ? 4.459 -3.849 1.859 1.00 90.88 81 ARG A O 1
ATOM 639 N N . HIS A 1 82 ? 5.664 -4.855 3.488 1.00 91.75 82 HIS A N 1
ATOM 640 C CA . HIS A 1 82 ? 5.019 -4.215 4.637 1.00 91.75 82 HIS A CA 1
ATOM 641 C C . HIS A 1 82 ? 3.486 -4.313 4.604 1.00 91.75 82 HIS A C 1
ATOM 643 O O . HIS A 1 82 ? 2.790 -3.324 4.818 1.00 91.75 82 HIS A O 1
ATOM 649 N N . GLN A 1 83 ? 2.947 -5.506 4.321 1.00 92.88 83 GLN A N 1
ATOM 650 C CA . GLN A 1 83 ? 1.498 -5.692 4.239 1.00 92.88 83 GLN A CA 1
ATOM 651 C C . GLN A 1 83 ? 0.850 -5.560 5.626 1.00 92.88 83 GLN A C 1
ATOM 653 O O . GLN A 1 83 ? 1.346 -6.102 6.625 1.00 92.88 83 GLN A O 1
ATOM 658 N N . ARG A 1 84 ? -0.280 -4.853 5.687 1.00 94.00 84 ARG A N 1
ATOM 659 C CA . ARG A 1 84 ? -1.081 -4.650 6.897 1.00 94.00 84 ARG A CA 1
ATOM 660 C C . ARG A 1 84 ? -2.564 -4.756 6.587 1.00 94.00 84 ARG A C 1
ATOM 662 O O . ARG A 1 84 ? -3.103 -4.015 5.766 1.00 94.00 84 ARG A O 1
ATOM 669 N N . LEU A 1 85 ? -3.218 -5.697 7.259 1.00 94.62 85 LEU A N 1
ATOM 670 C CA . LEU A 1 85 ? -4.662 -5.866 7.203 1.00 94.62 85 LEU A CA 1
ATOM 671 C C . LEU A 1 85 ? -5.326 -4.807 8.091 1.00 94.62 85 LEU A C 1
ATOM 673 O O . LEU A 1 85 ? -4.859 -4.546 9.199 1.00 94.62 85 LEU A O 1
ATOM 677 N N . SER A 1 86 ? -6.408 -4.213 7.601 1.00 95.38 86 SER A N 1
ATOM 678 C CA . SER A 1 86 ? -7.276 -3.342 8.392 1.00 95.38 86 SER A CA 1
ATOM 679 C C . SER A 1 86 ? -7.894 -4.122 9.565 1.00 95.38 86 SER A C 1
ATOM 681 O O . SER A 1 86 ? -8.175 -5.314 9.404 1.00 95.38 86 SER A O 1
ATOM 683 N N . PRO A 1 87 ? -8.150 -3.496 10.729 1.00 96.31 87 PRO A N 1
ATOM 684 C CA . PRO A 1 87 ? -8.765 -4.166 11.877 1.00 96.31 87 PRO A CA 1
ATOM 685 C C . PRO A 1 87 ? -10.116 -4.834 11.576 1.00 96.31 87 PRO A C 1
ATOM 687 O O . PRO A 1 87 ? -10.447 -5.856 12.173 1.00 96.31 87 PRO A O 1
ATOM 690 N N . ASP A 1 88 ? -10.884 -4.296 10.624 1.00 95.75 88 ASP A N 1
ATOM 691 C CA . ASP A 1 88 ? -12.146 -4.877 10.146 1.00 95.75 88 ASP A CA 1
ATOM 692 C C . ASP A 1 88 ? -11.970 -6.031 9.138 1.00 95.75 88 ASP A C 1
ATOM 694 O O . ASP A 1 88 ? -12.949 -6.662 8.735 1.00 95.75 88 ASP A O 1
ATOM 698 N N . GLY A 1 89 ? -10.739 -6.298 8.696 1.00 94.50 89 GLY A N 1
ATOM 699 C CA . GLY A 1 89 ? -10.402 -7.335 7.724 1.00 94.50 89 GLY A CA 1
ATOM 700 C C . GLY A 1 89 ? -10.811 -7.030 6.281 1.00 94.50 89 GLY A C 1
ATOM 701 O O . GLY A 1 89 ? -10.688 -7.904 5.425 1.00 94.50 89 GLY A O 1
ATOM 702 N N . ARG A 1 90 ? -11.308 -5.824 5.974 1.00 95.25 90 ARG A N 1
ATOM 703 C CA . ARG A 1 90 ? -11.875 -5.513 4.646 1.00 95.25 90 ARG A CA 1
ATOM 704 C C . ARG A 1 90 ? -10.851 -4.960 3.665 1.00 95.25 90 ARG A C 1
ATOM 706 O O . ARG A 1 90 ? -11.051 -5.084 2.458 1.00 95.25 90 ARG A O 1
ATOM 713 N N . HIS A 1 91 ? -9.762 -4.387 4.166 1.00 95.50 91 HIS A N 1
ATOM 714 C CA . HIS A 1 91 ? -8.741 -3.721 3.362 1.00 95.50 91 HIS A CA 1
ATOM 715 C C . HIS A 1 91 ? -7.338 -4.185 3.738 1.00 95.50 91 HIS A C 1
ATOM 717 O O . HIS A 1 91 ? -7.081 -4.561 4.880 1.00 95.50 91 HIS A O 1
ATOM 723 N N . ILE A 1 92 ? -6.428 -4.127 2.773 1.00 95.31 92 ILE A N 1
ATOM 724 C CA . ILE A 1 92 ? -5.003 -4.400 2.942 1.00 95.31 92 ILE A CA 1
ATOM 725 C C . ILE A 1 92 ? -4.246 -3.171 2.459 1.00 95.31 92 ILE A C 1
ATOM 727 O O . ILE A 1 92 ? -4.432 -2.749 1.319 1.00 95.31 92 ILE A O 1
ATOM 731 N N . ALA A 1 93 ? -3.392 -2.626 3.318 1.00 95.69 93 ALA A N 1
ATOM 732 C CA . ALA A 1 93 ? -2.389 -1.636 2.961 1.00 95.69 93 ALA A CA 1
ATOM 733 C C . ALA A 1 93 ? -1.052 -2.335 2.705 1.00 95.69 93 ALA A C 1
ATOM 735 O O . ALA A 1 93 ? -0.721 -3.314 3.377 1.00 95.69 93 ALA A O 1
ATOM 736 N N . PHE A 1 94 ? -0.286 -1.850 1.740 1.00 94.56 94 PHE A N 1
ATOM 737 C CA . PHE A 1 94 ? 1.059 -2.339 1.459 1.00 94.56 94 PHE A CA 1
ATOM 738 C C . PHE A 1 94 ? 1.875 -1.271 0.742 1.00 94.56 94 PHE A C 1
ATOM 740 O O . PHE A 1 94 ? 1.324 -0.365 0.118 1.00 94.56 94 PHE A O 1
ATOM 747 N N . ILE A 1 95 ? 3.195 -1.402 0.801 1.00 93.75 95 ILE A N 1
ATOM 748 C CA . ILE A 1 95 ? 4.102 -0.581 0.003 1.00 93.75 95 ILE A CA 1
ATOM 749 C C . ILE A 1 95 ? 4.479 -1.367 -1.242 1.00 93.75 95 ILE A C 1
ATOM 751 O O . ILE A 1 95 ? 4.805 -2.556 -1.161 1.00 93.75 95 ILE A O 1
ATOM 755 N N . TRP A 1 96 ? 4.417 -0.711 -2.394 1.00 92.81 96 TRP A N 1
ATOM 756 C CA . TRP A 1 96 ? 4.801 -1.315 -3.660 1.00 92.81 96 TRP A CA 1
ATOM 757 C C . TRP A 1 96 ? 5.832 -0.448 -4.360 1.00 92.81 96 TRP A C 1
ATOM 759 O O . TRP A 1 96 ? 5.531 0.669 -4.784 1.00 92.81 96 TRP A O 1
ATOM 769 N N . ASP A 1 97 ? 7.039 -0.995 -4.506 1.00 91.06 97 ASP A N 1
ATOM 770 C CA . ASP A 1 97 ? 8.100 -0.288 -5.201 1.00 91.06 97 ASP A CA 1
ATOM 771 C C . ASP A 1 97 ? 7.927 -0.426 -6.722 1.00 91.06 97 ASP A C 1
ATOM 773 O O . ASP A 1 97 ? 8.072 -1.523 -7.283 1.00 91.06 97 ASP A O 1
ATOM 777 N N . ARG A 1 98 ? 7.650 0.687 -7.404 1.00 88.12 98 ARG A N 1
ATOM 778 C CA . ARG A 1 98 ? 7.514 0.753 -8.866 1.00 88.12 98 ARG A CA 1
ATOM 779 C C . ARG A 1 98 ? 8.120 2.048 -9.385 1.00 88.12 98 ARG A C 1
ATOM 781 O O . ARG A 1 98 ? 7.944 3.081 -8.758 1.00 88.12 98 ARG A O 1
ATOM 788 N N . ASP A 1 99 ? 8.790 1.982 -10.535 1.00 85.38 99 ASP A N 1
ATOM 789 C CA . ASP A 1 99 ? 9.322 3.161 -11.235 1.00 85.38 99 ASP A CA 1
ATOM 790 C C . ASP A 1 99 ? 10.184 4.056 -10.323 1.00 85.38 99 ASP A C 1
ATOM 792 O O . ASP A 1 99 ? 10.083 5.277 -10.349 1.00 85.38 99 ASP A O 1
ATOM 796 N N . ASP A 1 100 ? 11.000 3.413 -9.479 1.00 84.19 100 ASP A N 1
ATOM 797 C CA . ASP A 1 100 ? 11.855 4.047 -8.468 1.00 84.19 100 ASP A CA 1
ATOM 798 C C . ASP A 1 100 ? 11.112 4.880 -7.409 1.00 84.19 100 ASP A C 1
ATOM 800 O O . ASP A 1 100 ? 11.713 5.722 -6.754 1.00 84.19 100 ASP A O 1
ATOM 804 N N . LEU A 1 101 ? 9.830 4.599 -7.177 1.00 89.94 101 LEU A N 1
ATOM 805 C CA . LEU A 1 101 ? 9.045 5.128 -6.062 1.00 89.94 101 LEU A CA 1
ATOM 806 C C . LEU A 1 101 ? 8.616 3.998 -5.128 1.00 89.94 101 LEU A C 1
ATOM 808 O O . LEU A 1 101 ? 8.402 2.869 -5.572 1.00 89.94 101 LEU A O 1
ATOM 812 N N . SER A 1 102 ? 8.458 4.308 -3.841 1.00 91.62 102 SER A N 1
ATOM 813 C CA . SER A 1 102 ? 8.005 3.366 -2.806 1.00 91.62 102 SER A CA 1
ATOM 814 C C . SER A 1 102 ? 6.654 3.797 -2.250 1.00 91.62 102 SER A C 1
ATOM 816 O O . SER A 1 102 ? 6.535 4.171 -1.086 1.00 91.62 102 SER A O 1
ATOM 818 N N . ASP A 1 103 ? 5.623 3.779 -3.091 1.00 93.12 103 ASP A N 1
ATOM 819 C CA . ASP A 1 103 ? 4.303 4.285 -2.725 1.00 93.12 103 ASP A CA 1
ATOM 820 C C . ASP A 1 103 ? 3.472 3.304 -1.894 1.00 93.12 103 ASP A C 1
ATOM 822 O O . ASP A 1 103 ? 3.599 2.081 -1.995 1.00 93.12 103 ASP A O 1
ATOM 826 N N . VAL A 1 104 ? 2.558 3.874 -1.111 1.00 94.19 104 VAL A N 1
ATOM 827 C CA . VAL A 1 104 ? 1.559 3.155 -0.326 1.00 94.19 104 VAL A CA 1
ATOM 828 C C . VAL A 1 104 ? 0.318 2.918 -1.178 1.00 94.19 104 VAL A C 1
ATOM 830 O O . VAL A 1 104 ? -0.257 3.841 -1.767 1.00 94.19 104 VAL A O 1
ATOM 833 N N . TYR A 1 105 ? -0.114 1.664 -1.208 1.00 94.38 105 TYR A N 1
ATOM 834 C CA . TYR A 1 105 ? -1.309 1.202 -1.892 1.00 94.38 105 TYR A CA 1
ATOM 835 C C . TYR A 1 105 ? -2.272 0.560 -0.902 1.00 94.38 105 TYR A C 1
ATOM 837 O O . TYR A 1 105 ? -1.864 -0.057 0.082 1.00 94.38 105 TYR A O 1
ATOM 845 N N . VAL A 1 106 ? -3.562 0.674 -1.202 1.00 95.50 106 VAL A N 1
ATOM 846 C CA . VAL A 1 106 ? -4.644 0.017 -0.470 1.00 95.50 106 VAL A CA 1
ATOM 847 C C . VAL A 1 106 ? -5.505 -0.765 -1.446 1.00 95.50 106 VAL A C 1
ATOM 849 O O . VAL A 1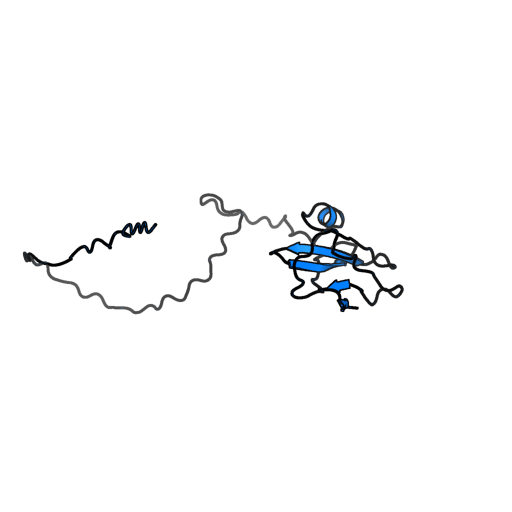 106 ? -5.824 -0.283 -2.532 1.00 95.50 106 VAL A O 1
ATOM 852 N N . MET A 1 107 ? -5.917 -1.968 -1.060 1.00 95.00 107 MET A N 1
ATOM 853 C CA . MET A 1 107 ? -6.869 -2.761 -1.834 1.00 95.00 107 MET A CA 1
ATOM 854 C C . MET A 1 107 ? -7.870 -3.504 -0.946 1.00 95.00 107 MET A C 1
ATOM 856 O O . MET A 1 107 ? -7.572 -3.759 0.224 1.00 95.00 107 MET A O 1
ATOM 860 N N . PRO A 1 108 ? -9.034 -3.910 -1.483 1.00 95.06 108 PRO A N 1
ATOM 861 C CA . PRO A 1 108 ? -9.955 -4.789 -0.772 1.00 95.06 108 PRO A CA 1
ATOM 862 C C . PRO A 1 108 ? -9.336 -6.169 -0.514 1.00 95.06 108 PRO A C 1
ATOM 864 O O . PRO A 1 108 ? -8.734 -6.766 -1.407 1.00 95.06 108 PRO A O 1
ATOM 867 N N . ALA A 1 109 ? -9.553 -6.722 0.680 1.00 92.44 109 ALA A N 1
ATOM 868 C CA . ALA A 1 109 ? -9.094 -8.067 1.037 1.00 92.44 109 ALA A CA 1
ATOM 869 C C . ALA A 1 109 ? -9.803 -9.170 0.228 1.00 92.44 109 ALA A C 1
ATOM 871 O O . ALA A 1 109 ? -9.226 -10.222 -0.024 1.00 92.44 109 ALA A O 1
ATOM 872 N N . ALA A 1 110 ? -11.031 -8.915 -0.237 1.00 90.69 110 ALA A N 1
ATOM 873 C CA . ALA A 1 110 ? -11.769 -9.820 -1.123 1.00 90.69 110 ALA A CA 1
ATOM 874 C C . ALA A 1 110 ? -11.182 -9.903 -2.548 1.00 90.69 110 ALA A C 1
ATOM 876 O O . ALA A 1 110 ? -11.617 -10.731 -3.344 1.00 90.69 110 ALA A O 1
ATOM 877 N N . GLY A 1 111 ? -10.197 -9.061 -2.863 1.00 90.56 111 GLY A N 1
ATOM 878 C CA . GLY A 1 111 ? -9.649 -8.900 -4.198 1.00 90.56 111 GLY A CA 1
ATOM 879 C C . GLY A 1 111 ? -10.202 -7.666 -4.904 1.00 90.56 111 GLY A C 1
ATOM 880 O O . GLY A 1 111 ? -11.263 -7.137 -4.569 1.00 90.56 111 GLY A O 1
ATOM 881 N N . GLY A 1 112 ? -9.431 -7.166 -5.861 1.00 92.62 112 GLY A N 1
ATOM 882 C CA . GLY A 1 112 ? -9.732 -5.934 -6.581 1.00 92.62 112 GLY A CA 1
ATOM 883 C C . GLY A 1 112 ? -8.467 -5.224 -7.033 1.00 92.62 112 GLY A C 1
ATOM 884 O O . GLY A 1 112 ? -7.354 -5.717 -6.854 1.00 92.62 112 GLY A O 1
ATOM 885 N N . TRP A 1 113 ? -8.627 -4.064 -7.655 1.00 92.50 113 TRP A N 1
ATOM 886 C CA . TRP A 1 113 ? -7.486 -3.269 -8.097 1.00 92.50 113 TRP A CA 1
ATOM 887 C C . TRP A 1 113 ? -6.908 -2.451 -6.938 1.00 92.50 113 TRP A C 1
ATOM 889 O O . TRP A 1 113 ? -7.674 -1.802 -6.223 1.00 92.50 113 TRP A O 1
ATOM 899 N N . PRO A 1 114 ? -5.578 -2.453 -6.743 1.00 93.38 114 PRO A N 1
ATOM 900 C CA . PRO A 1 114 ? -4.953 -1.625 -5.727 1.00 93.38 114 PRO A CA 1
ATOM 901 C C . PRO A 1 114 ? -5.027 -0.144 -6.097 1.00 93.38 114 PRO A C 1
ATOM 903 O O . PRO A 1 114 ? -4.694 0.260 -7.212 1.00 93.38 114 PRO A O 1
ATOM 906 N N . GLN A 1 115 ? -5.434 0.670 -5.131 1.00 93.44 115 GLN A N 1
ATOM 907 C CA . GLN A 1 115 ? -5.491 2.119 -5.227 1.00 93.44 115 GLN A CA 1
ATOM 908 C C . GLN A 1 115 ? -4.240 2.725 -4.592 1.00 93.44 115 GLN A C 1
ATOM 910 O O . GLN A 1 115 ? -3.907 2.415 -3.450 1.00 93.44 115 GLN A O 1
ATOM 915 N N . ARG A 1 116 ? -3.557 3.606 -5.325 1.00 93.81 116 ARG A N 1
ATOM 916 C CA . ARG A 1 116 ? -2.430 4.391 -4.807 1.00 93.81 116 ARG A CA 1
ATOM 917 C C . ARG A 1 116 ? -2.956 5.471 -3.856 1.00 93.81 116 ARG A C 1
ATOM 919 O O . ARG A 1 116 ? -3.867 6.203 -4.238 1.00 93.81 116 ARG A O 1
ATOM 926 N N . ILE A 1 117 ? -2.391 5.563 -2.653 1.00 92.31 117 ILE A N 1
ATOM 927 C CA . ILE A 1 117 ? -2.776 6.558 -1.637 1.00 92.31 117 ILE A CA 1
ATOM 928 C C . ILE A 1 117 ? -1.720 7.659 -1.505 1.00 92.31 117 ILE A C 1
ATOM 930 O O . ILE A 1 117 ? -2.076 8.831 -1.419 1.00 92.31 117 ILE A O 1
ATOM 934 N N . SER A 1 118 ? -0.431 7.311 -1.540 1.00 90.12 118 SER A N 1
ATOM 935 C CA . SER A 1 118 ? 0.649 8.303 -1.517 1.00 90.12 118 SER A CA 1
ATOM 936 C C . SER A 1 118 ? 0.976 8.814 -2.918 1.00 90.12 118 SER A C 1
ATOM 938 O O . SER A 1 118 ? 0.886 8.070 -3.892 1.00 90.12 118 SER A O 1
ATOM 940 N N . MET A 1 119 ? 1.412 10.067 -3.024 1.00 84.44 119 MET A N 1
ATOM 941 C CA . MET A 1 119 ? 1.974 10.623 -4.256 1.00 84.44 119 MET A CA 1
ATOM 942 C C . MET A 1 119 ? 3.451 10.954 -4.033 1.00 84.44 119 MET A C 1
ATOM 944 O O . MET A 1 119 ? 3.809 11.493 -2.991 1.00 84.44 119 MET A O 1
ATOM 948 N N . ASP A 1 120 ? 4.274 10.599 -5.016 1.00 82.56 120 ASP A N 1
ATOM 949 C CA . ASP A 1 120 ? 5.701 10.912 -5.150 1.00 82.56 120 ASP A CA 1
ATOM 950 C C . ASP A 1 120 ? 6.555 10.602 -3.913 1.00 82.56 120 ASP A C 1
ATOM 952 O O . ASP A 1 120 ? 7.402 11.387 -3.492 1.00 82.56 120 ASP A O 1
ATOM 956 N N . ARG A 1 121 ? 6.340 9.418 -3.329 1.00 89.38 121 ARG A N 1
ATOM 957 C CA . ARG A 1 121 ? 7.153 8.924 -2.220 1.00 89.38 121 ARG A CA 1
ATOM 958 C C . ARG A 1 121 ? 8.508 8.427 -2.721 1.00 89.38 121 ARG A C 1
ATOM 960 O O . ARG A 1 121 ? 8.570 7.434 -3.452 1.00 89.38 121 ARG A O 1
ATOM 967 N N . SER A 1 122 ? 9.573 9.104 -2.290 1.00 87.50 122 SER A N 1
ATOM 968 C CA . SER A 1 122 ? 10.961 8.747 -2.590 1.00 87.50 122 SER A CA 1
ATOM 969 C C . SER A 1 122 ? 11.236 7.262 -2.301 1.00 87.50 122 SER A C 1
ATOM 971 O O . SER A 1 122 ? 10.683 6.704 -1.346 1.00 87.50 122 SER A O 1
ATOM 973 N N . PRO A 1 123 ? 12.077 6.596 -3.111 1.00 87.25 123 PRO A N 1
ATOM 974 C CA . PRO A 1 123 ? 12.400 5.195 -2.903 1.00 87.25 123 PRO A CA 1
ATOM 975 C C . PRO A 1 123 ? 13.121 5.030 -1.568 1.00 87.25 123 PRO A C 1
ATOM 977 O O . PRO A 1 123 ? 14.164 5.641 -1.332 1.00 87.25 123 PRO A O 1
ATOM 980 N N . ALA A 1 124 ? 12.574 4.177 -0.710 1.00 84.62 124 ALA A N 1
ATOM 981 C CA . ALA A 1 124 ? 13.142 3.883 0.596 1.00 84.62 124 ALA A CA 1
ATOM 982 C C . ALA A 1 124 ? 13.639 2.437 0.635 1.00 84.62 124 ALA A C 1
ATOM 984 O O . ALA A 1 124 ? 13.016 1.519 0.089 1.00 84.62 124 ALA A O 1
ATOM 985 N N . ALA A 1 125 ? 14.785 2.219 1.280 1.00 82.94 125 ALA A N 1
ATOM 986 C CA . ALA A 1 125 ? 15.255 0.868 1.537 1.00 82.94 125 ALA A CA 1
ATOM 987 C C . ALA A 1 125 ? 14.293 0.167 2.503 1.00 82.94 125 ALA A C 1
ATOM 989 O O . ALA A 1 125 ? 13.781 0.787 3.430 1.00 82.94 125 ALA A O 1
ATOM 990 N N . PHE A 1 126 ? 14.075 -1.141 2.330 1.00 77.69 126 PHE A N 1
ATOM 991 C CA . PHE A 1 126 ? 13.059 -1.866 3.109 1.00 77.69 126 PHE A CA 1
ATOM 992 C C . PHE A 1 126 ? 13.246 -1.743 4.638 1.00 77.69 126 PHE A C 1
ATOM 994 O O . PHE A 1 126 ? 12.261 -1.817 5.366 1.00 77.69 126 PHE A O 1
ATOM 1001 N N . TRP A 1 127 ? 14.489 -1.582 5.108 1.00 82.75 127 TRP A N 1
ATOM 1002 C CA . TRP A 1 127 ? 14.835 -1.463 6.530 1.00 82.75 127 TRP A CA 1
ATOM 1003 C C . TRP A 1 127 ? 14.691 -0.047 7.099 1.00 82.75 127 TRP A C 1
ATOM 1005 O O . TRP A 1 127 ? 14.648 0.097 8.314 1.00 82.75 127 TRP A O 1
ATOM 1015 N N . ASP A 1 128 ? 14.671 0.973 6.243 1.00 83.00 128 ASP A N 1
ATOM 1016 C CA . ASP A 1 128 ? 14.526 2.387 6.625 1.00 83.00 128 ASP A CA 1
ATOM 1017 C C . ASP A 1 128 ? 13.066 2.851 6.507 1.00 83.00 128 ASP A C 1
ATOM 1019 O O . ASP A 1 128 ? 12.654 3.873 7.042 1.00 83.00 128 ASP A O 1
ATOM 1023 N N . ASP A 1 129 ? 12.268 2.068 5.786 1.00 84.44 129 ASP A N 1
ATOM 1024 C CA . ASP A 1 129 ? 10.874 2.344 5.525 1.00 84.44 129 ASP A CA 1
ATOM 1025 C C . ASP A 1 129 ? 9.968 1.719 6.597 1.00 84.44 129 ASP A C 1
ATOM 1027 O O . ASP A 1 129 ? 9.982 0.499 6.806 1.00 84.44 129 ASP A O 1
ATOM 1031 N N . GLU A 1 130 ? 9.160 2.550 7.255 1.00 86.38 130 GLU A N 1
ATOM 1032 C CA . GLU A 1 130 ? 8.220 2.114 8.283 1.00 86.38 130 GLU A CA 1
ATOM 1033 C C . GLU A 1 130 ? 6.951 1.471 7.698 1.00 86.38 130 GLU A C 1
ATOM 1035 O O . GLU A 1 130 ? 6.571 1.644 6.538 1.00 86.38 130 GLU A O 1
ATOM 1040 N N . PHE A 1 131 ? 6.267 0.687 8.529 1.00 89.94 131 PHE A N 1
ATOM 1041 C CA . PHE A 1 131 ? 5.045 -0.003 8.131 1.00 89.94 131 PHE A CA 1
ATOM 1042 C C . PHE A 1 131 ? 3.856 0.967 8.132 1.00 89.94 131 PHE A C 1
ATOM 1044 O O . PHE A 1 131 ? 3.678 1.680 9.118 1.00 89.94 131 PHE A O 1
ATOM 1051 N N . PRO A 1 132 ? 2.993 0.958 7.100 1.00 92.94 132 PRO A N 1
ATOM 1052 C CA . PRO A 1 132 ? 1.756 1.725 7.145 1.00 92.94 132 PRO A CA 1
ATOM 1053 C C . PRO A 1 132 ? 0.802 1.115 8.183 1.00 92.94 132 PRO A C 1
ATOM 1055 O O . PRO A 1 132 ? 0.566 -0.090 8.158 1.00 92.94 132 PRO A O 1
ATOM 1058 N N . GLU A 1 133 ? 0.237 1.909 9.089 1.00 94.75 133 GLU A N 1
ATOM 1059 C CA . GLU A 1 133 ? -0.583 1.420 10.203 1.00 94.75 133 GLU A CA 1
ATOM 1060 C C . GLU A 1 133 ? -2.015 1.953 10.137 1.00 94.75 133 GLU A C 1
ATOM 1062 O O . GLU A 1 133 ? -2.259 3.151 10.008 1.00 94.75 133 GLU A O 1
ATOM 1067 N N . TRP A 1 134 ? -2.985 1.044 10.220 1.00 96.50 134 TRP A N 1
ATOM 1068 C CA . TRP A 1 134 ? -4.400 1.398 10.216 1.00 96.50 134 TRP A CA 1
ATOM 1069 C C . TRP A 1 134 ? -4.835 1.943 11.570 1.00 96.50 134 TRP A C 1
ATOM 1071 O O . TRP A 1 134 ? -4.481 1.399 12.617 1.00 96.50 134 TRP A O 1
ATOM 1081 N N . SER A 1 135 ? -5.696 2.956 11.552 1.00 95.75 135 SER A N 1
ATOM 1082 C CA . SER A 1 135 ? -6.395 3.369 12.760 1.00 95.75 135 SER A CA 1
ATOM 1083 C C . SER A 1 135 ? -7.350 2.265 13.247 1.00 95.75 135 SER A C 1
ATOM 1085 O O . SER A 1 135 ? -7.929 1.539 12.431 1.00 95.75 135 SER A O 1
ATOM 1087 N N . PRO A 1 136 ? -7.592 2.146 14.567 1.00 95.44 136 PRO A N 1
ATOM 1088 C CA . PRO A 1 136 ? -8.521 1.150 15.110 1.00 95.44 136 PRO A CA 1
ATOM 1089 C C . PRO A 1 136 ? -9.949 1.261 14.556 1.00 95.44 136 PRO A C 1
ATOM 1091 O O . PRO A 1 136 ? -10.675 0.272 14.504 1.00 95.44 136 PRO A O 1
ATOM 1094 N N . ASP A 1 137 ? -10.358 2.460 14.133 1.00 95.75 137 ASP A N 1
ATOM 1095 C CA . ASP A 1 137 ? -11.664 2.723 13.525 1.00 95.75 137 ASP A CA 1
ATOM 1096 C C . ASP A 1 137 ? -11.705 2.478 12.003 1.00 95.75 137 ASP A C 1
ATOM 1098 O O . ASP A 1 137 ? -12.750 2.689 11.388 1.00 95.75 137 ASP A O 1
ATOM 1102 N N . CYS A 1 138 ? -10.603 2.006 11.406 1.00 94.06 138 CYS A N 1
ATOM 1103 C CA . CYS A 1 138 ? -10.455 1.663 9.985 1.00 94.06 138 CYS A CA 1
ATOM 1104 C C . CYS A 1 138 ? -10.648 2.838 9.007 1.00 94.06 138 CYS A C 1
ATOM 1106 O O . CYS A 1 138 ? -10.867 2.617 7.815 1.00 94.06 138 CYS A O 1
ATOM 1108 N N . LYS A 1 139 ? -10.603 4.088 9.486 1.00 93.25 139 LYS A N 1
ATOM 1109 C CA . LYS A 1 139 ? -10.837 5.285 8.656 1.00 93.25 139 LYS A CA 1
ATOM 1110 C C . LYS A 1 139 ? -9.568 5.970 8.178 1.00 93.25 139 LYS A C 1
ATOM 1112 O O . LYS A 1 139 ? -9.618 6.690 7.185 1.00 93.25 139 LYS A O 1
ATOM 1117 N N . HIS A 1 140 ? -8.466 5.763 8.883 1.00 94.69 140 HIS A N 1
ATOM 1118 C CA . HIS A 1 140 ? -7.209 6.451 8.649 1.00 94.69 140 HIS A CA 1
ATOM 1119 C C . HIS A 1 140 ? -6.074 5.445 8.486 1.00 94.69 140 HIS A C 1
ATOM 1121 O O . HIS A 1 140 ? -6.129 4.333 9.023 1.00 94.69 140 HIS A O 1
ATOM 1127 N N . LEU A 1 141 ? -5.048 5.844 7.740 1.00 94.94 141 LEU A N 1
ATOM 1128 C CA . LEU A 1 141 ? -3.859 5.037 7.511 1.00 94.94 141 LEU A CA 1
ATOM 1129 C C . LEU A 1 141 ? -2.636 5.917 7.730 1.00 94.94 141 LEU A C 1
ATOM 1131 O O . LEU A 1 141 ? -2.345 6.793 6.921 1.00 94.94 141 LEU A O 1
ATOM 1135 N N . ALA A 1 142 ? -1.910 5.648 8.809 1.00 94.00 142 ALA A N 1
ATOM 1136 C CA . ALA A 1 142 ? -0.664 6.324 9.097 1.00 94.00 142 ALA A CA 1
ATOM 1137 C C . ALA A 1 142 ? 0.471 5.750 8.238 1.00 94.00 142 ALA A C 1
ATOM 1139 O O . ALA A 1 142 ? 0.604 4.532 8.127 1.00 94.00 142 ALA A O 1
ATOM 1140 N N . TYR A 1 143 ? 1.307 6.595 7.645 1.00 92.56 143 TYR A N 1
ATOM 1141 C CA . TYR A 1 143 ? 2.525 6.176 6.946 1.00 92.56 143 TYR A CA 1
ATOM 1142 C C . TYR A 1 143 ? 3.595 7.265 7.013 1.00 92.56 143 TYR A C 1
ATOM 1144 O O . TYR A 1 143 ? 3.281 8.445 7.167 1.00 92.56 143 TYR A O 1
ATOM 1152 N N . THR A 1 144 ? 4.866 6.890 6.868 1.00 89.19 144 THR A N 1
ATOM 1153 C CA . THR A 1 144 ? 5.967 7.859 6.875 1.00 89.19 144 THR A CA 1
ATOM 1154 C C . THR A 1 144 ? 6.431 8.233 5.478 1.00 89.19 144 THR A C 1
ATOM 1156 O O .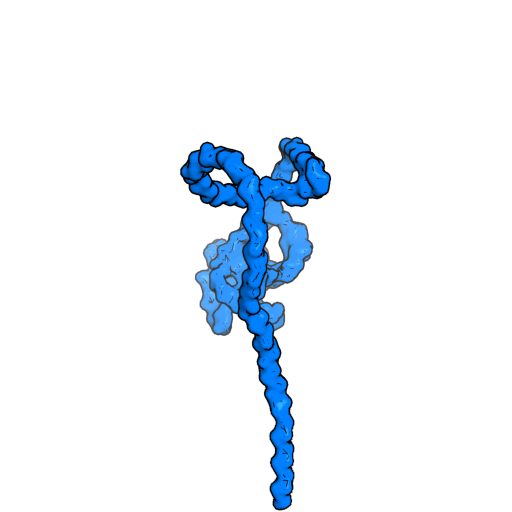 THR A 1 144 ? 6.398 7.423 4.556 1.00 89.19 144 THR A O 1
ATOM 1159 N N . ASN A 1 145 ? 6.890 9.464 5.289 1.00 88.25 145 ASN A N 1
ATOM 1160 C CA . ASN A 1 145 ? 7.601 9.888 4.087 1.00 88.25 145 ASN A CA 1
ATOM 1161 C C . ASN A 1 145 ? 8.653 10.931 4.477 1.00 88.25 145 ASN A C 1
ATOM 1163 O O . ASN A 1 145 ? 8.319 11.909 5.140 1.00 88.25 145 ASN A O 1
ATOM 1167 N N . GLU A 1 146 ? 9.915 10.696 4.113 1.00 85.44 146 GLU A N 1
ATOM 1168 C CA . GLU A 1 146 ? 11.043 11.603 4.393 1.00 85.44 146 GLU A CA 1
ATOM 1169 C C . GLU A 1 146 ? 11.078 12.107 5.854 1.00 85.44 146 GLU A C 1
ATOM 1171 O O . GLU A 1 146 ? 11.204 13.301 6.126 1.00 85.44 146 GLU A O 1
ATOM 1176 N N . GLY A 1 147 ? 10.902 11.191 6.814 1.00 84.44 147 GLY A N 1
ATOM 1177 C CA . GLY A 1 147 ? 10.918 11.496 8.252 1.00 84.44 147 GLY A CA 1
ATOM 1178 C C . GLY A 1 147 ? 9.654 12.169 8.806 1.00 84.44 147 GLY A C 1
ATOM 1179 O O . GLY A 1 147 ? 9.608 12.484 9.993 1.00 84.44 147 GLY A O 1
ATOM 1180 N N . HIS A 1 148 ? 8.624 12.375 7.983 1.00 88.25 148 HIS A N 1
ATOM 1181 C CA . HIS A 1 148 ? 7.327 12.911 8.399 1.00 88.25 148 HIS A CA 1
ATOM 1182 C C . HIS A 1 148 ? 6.276 11.805 8.464 1.00 88.25 148 HIS A C 1
ATOM 1184 O O . HIS A 1 148 ? 6.325 10.865 7.676 1.00 88.25 148 HIS A O 1
ATOM 1190 N N . VAL A 1 149 ? 5.303 11.941 9.367 1.00 90.81 149 VAL A N 1
ATOM 1191 C CA . VAL A 1 149 ? 4.153 11.033 9.491 1.00 90.81 149 VAL A CA 1
ATOM 1192 C C . VAL A 1 149 ? 2.925 11.680 8.846 1.00 90.81 149 VAL A C 1
ATOM 1194 O O . VAL A 1 149 ? 2.585 12.821 9.158 1.00 90.81 149 VAL A O 1
ATOM 1197 N N . TYR A 1 150 ? 2.256 10.935 7.974 1.00 90.88 150 TYR A N 1
ATOM 1198 C CA . TYR A 1 150 ? 0.999 11.277 7.306 1.00 90.88 150 TYR A CA 1
ATOM 1199 C C . TYR A 1 150 ? -0.098 10.334 7.806 1.00 90.88 150 TYR A C 1
ATOM 1201 O O . TYR A 1 150 ? 0.223 9.201 8.150 1.00 90.88 150 TYR A O 1
ATOM 1209 N N . VAL A 1 151 ? -1.358 10.787 7.869 1.00 91.94 151 VAL A N 1
ATOM 1210 C CA . VAL A 1 151 ? -2.531 10.034 8.372 1.00 91.94 151 VAL A CA 1
ATOM 1211 C C . VAL A 1 151 ? -3.745 10.265 7.480 1.00 91.94 151 VAL A C 1
ATOM 1213 O O . VAL A 1 151 ? -3.907 11.424 7.034 1.00 91.94 151 VAL A O 1
#

pLDDT: mean 71.48, std 24.4, range [27.41, 96.5]

Radius of gyration: 31.31 Å; chains: 1; bounding box: 77×38×86 Å

Secondary structure (DSSP, 8-state):
-------PPPP--PPPP------------------------PPP----TT--TTPPPPP-TT-PPPSSB-HHHHHHSTTEEEEEE-TTSSEEEEEEEETTEEEEEEEETT-BPPEE--SS-----TTTSPPPEE-TTSS-EEEEETTEEE-